Protein AF-A0A952TUM3-F1 (afdb_monomer_lite)

pLDDT: mean 83.4, std 10.29, range [55.91, 94.75]

Sequence (62 aa):
MLNVIELKVKKSYQLLFEQDFNVRKGINDLILNLNEFKTGMYLIRYSSGGSYQSVDKLIIVK

Radius of gyration: 12.36 Å; chains: 1; bounding box: 31×20×33 Å

Secondary structure (DSSP, 8-state):
-EEEEEEEETTT--EEEEEEEE--TT--------TTSPSEEEEEEEEETTTEEEEEEEEEE-

Foldseek 3Di:
DKKKKWKAAPPPRDTDDIDIDDDDPPPPDDDDDCPPPDFHKMWMWIGDDDDDDIDIDIDTDD

Structure (mmCIF, N/CA/C/O backbone):
data_AF-A0A952TUM3-F1
#
_entry.id   AF-A0A952TUM3-F1
#
loop_
_atom_site.group_PDB
_atom_site.id
_atom_site.type_symbol
_atom_site.label_atom_id
_atom_site.label_alt_id
_atom_site.label_comp_id
_atom_site.label_asym_id
_atom_site.label_entity_id
_atom_site.label_seq_id
_atom_site.pdbx_PDB_ins_code
_atom_site.Cartn_x
_atom_site.Cartn_y
_atom_site.Cartn_z
_atom_site.occupancy
_atom_site.B_iso_or_equiv
_atom_site.auth_seq_id
_atom_site.auth_comp_id
_atom_site.auth_asym_id
_atom_site.auth_atom_id
_atom_site.pdbx_PDB_model_num
ATOM 1 N N . MET A 1 1 ? 17.104 -3.002 -10.968 1.00 63.41 1 MET A N 1
ATOM 2 C CA . MET A 1 1 ? 16.736 -1.763 -10.258 1.00 63.41 1 MET A CA 1
ATOM 3 C C . MET A 1 1 ? 15.534 -2.109 -9.408 1.00 63.41 1 MET A C 1
ATOM 5 O O . MET A 1 1 ? 14.520 -2.506 -9.974 1.00 63.41 1 MET A O 1
ATOM 9 N N . LEU A 1 2 ? 15.706 -2.092 -8.086 1.00 71.88 2 LEU A N 1
ATOM 10 C CA . LEU A 1 2 ? 14.706 -2.579 -7.138 1.00 71.88 2 LEU A CA 1
ATOM 11 C C . LEU A 1 2 ? 13.570 -1.555 -7.017 1.00 71.88 2 LEU A C 1
ATOM 13 O O . LEU A 1 2 ? 13.830 -0.356 -6.926 1.00 71.88 2 LEU A O 1
ATOM 17 N N . ASN A 1 3 ? 12.326 -2.017 -7.066 1.00 84.44 3 ASN A N 1
ATOM 18 C CA . ASN A 1 3 ? 11.139 -1.217 -6.774 1.00 84.44 3 ASN A CA 1
ATOM 19 C C . ASN A 1 3 ? 10.492 -1.805 -5.530 1.00 84.44 3 ASN A C 1
ATOM 21 O O . ASN A 1 3 ? 10.594 -3.010 -5.310 1.00 84.44 3 ASN A O 1
ATOM 25 N N . VAL A 1 4 ? 9.832 -0.959 -4.754 1.00 87.12 4 VAL A N 1
ATOM 26 C CA . VAL A 1 4 ? 9.220 -1.349 -3.486 1.00 87.12 4 VAL A CA 1
ATOM 27 C C . VAL A 1 4 ? 7.764 -0.931 -3.507 1.00 87.12 4 VAL A C 1
ATOM 29 O O . VAL A 1 4 ? 7.440 0.184 -3.931 1.00 87.12 4 VAL A O 1
ATOM 32 N N . ILE A 1 5 ? 6.888 -1.814 -3.040 1.00 89.12 5 ILE A N 1
ATOM 33 C CA . ILE A 1 5 ? 5.520 -1.458 -2.681 1.00 89.12 5 ILE A CA 1
ATOM 34 C C . ILE A 1 5 ? 5.295 -1.687 -1.193 1.00 89.12 5 ILE A C 1
ATOM 36 O O . ILE A 1 5 ? 5.675 -2.721 -0.653 1.00 89.12 5 ILE A O 1
ATOM 40 N N . GLU A 1 6 ? 4.669 -0.715 -0.541 1.00 90.75 6 GLU A N 1
ATOM 41 C CA . GLU A 1 6 ? 4.399 -0.731 0.894 1.00 90.75 6 GLU A CA 1
ATOM 42 C C . GLU A 1 6 ? 2.906 -0.500 1.148 1.00 90.75 6 GLU A C 1
ATOM 44 O O . GLU A 1 6 ? 2.297 0.372 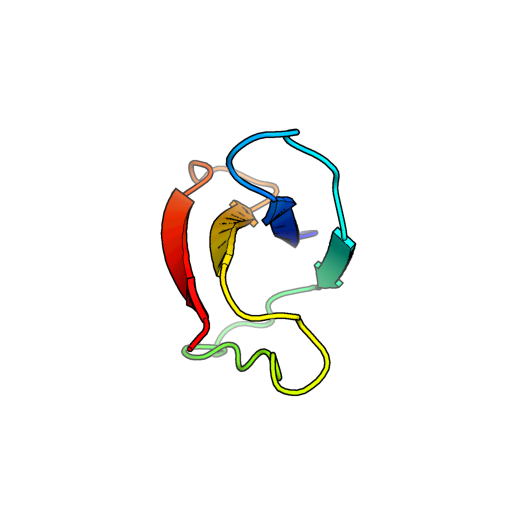0.524 1.00 90.75 6 GLU A O 1
ATOM 49 N N . LEU A 1 7 ? 2.328 -1.217 2.115 1.00 91.62 7 LEU A N 1
ATOM 50 C CA . LEU A 1 7 ? 0.980 -0.975 2.632 1.00 91.62 7 LEU A CA 1
ATOM 51 C C . LEU A 1 7 ? 1.036 -0.688 4.134 1.00 91.62 7 LEU A C 1
ATOM 53 O O . LEU A 1 7 ? 1.554 -1.487 4.918 1.00 91.62 7 LEU A O 1
ATOM 57 N N . LYS A 1 8 ? 0.464 0.446 4.544 1.00 92.69 8 LYS A N 1
ATOM 58 C CA . LYS A 1 8 ? 0.455 0.932 5.930 1.00 92.69 8 LYS A CA 1
ATOM 59 C C . LYS A 1 8 ? -0.961 1.265 6.390 1.00 92.69 8 LYS A C 1
ATOM 61 O O . LYS A 1 8 ? -1.773 1.773 5.618 1.00 92.69 8 LYS A O 1
ATOM 66 N N . VAL A 1 9 ? -1.267 1.052 7.668 1.00 90.69 9 VAL A N 1
ATOM 67 C CA . VAL A 1 9 ? -2.515 1.554 8.276 1.00 90.69 9 VAL A CA 1
ATOM 68 C C . VAL A 1 9 ? -2.426 3.073 8.412 1.00 90.69 9 VAL A C 1
ATOM 70 O O . VAL A 1 9 ? -1.487 3.575 9.021 1.00 90.69 9 VAL A O 1
ATOM 73 N N . LYS A 1 10 ? -3.411 3.837 7.919 1.00 89.12 10 LYS A N 1
ATOM 74 C CA . LYS A 1 10 ? -3.313 5.312 7.898 1.00 89.12 10 LYS A CA 1
ATOM 75 C C . LYS A 1 10 ? -3.149 5.949 9.284 1.00 89.12 10 LYS A C 1
ATOM 77 O O . LYS A 1 10 ? -2.441 6.937 9.415 1.00 89.12 10 LYS A O 1
ATOM 82 N N . LYS A 1 11 ? -3.846 5.431 10.303 1.00 87.00 11 LYS A N 1
ATOM 83 C CA . LYS A 1 11 ? -3.859 6.038 11.647 1.00 87.00 11 LYS A CA 1
ATOM 84 C C . LYS A 1 11 ? -2.589 5.747 12.445 1.00 87.00 11 LYS A C 1
ATOM 86 O O . LYS A 1 11 ? -2.097 6.634 13.126 1.00 87.00 11 LYS A O 1
ATOM 91 N N . SER A 1 12 ? -2.095 4.512 12.386 1.00 90.31 12 SER A N 1
ATOM 92 C CA . SER A 1 12 ? -0.929 4.078 13.164 1.00 90.31 12 SER A CA 1
ATOM 93 C C . SER A 1 12 ? 0.376 4.123 12.375 1.00 90.31 12 SER A C 1
ATOM 95 O O . SER A 1 12 ? 1.433 3.948 12.968 1.00 90.31 12 SER A O 1
ATOM 97 N N . TYR A 1 13 ? 0.313 4.305 11.051 1.00 88.94 13 TYR A N 1
ATOM 98 C CA . TYR A 1 13 ? 1.440 4.147 10.126 1.00 88.94 13 TYR A CA 1
ATOM 99 C C . TYR A 1 13 ? 2.131 2.776 10.211 1.00 88.94 13 TYR A C 1
ATOM 101 O O . TYR A 1 13 ? 3.219 2.595 9.668 1.00 88.94 13 TYR A O 1
ATOM 109 N N . GLN A 1 14 ? 1.485 1.792 10.846 1.00 91.38 14 GLN A N 1
ATOM 110 C CA . GLN A 1 14 ? 2.001 0.436 10.956 1.00 91.38 14 GLN A CA 1
ATOM 111 C C . GLN A 1 14 ? 2.097 -0.186 9.564 1.00 91.38 14 GLN A C 1
ATOM 113 O O . GLN A 1 14 ? 1.088 -0.278 8.860 1.00 91.38 14 GLN A O 1
ATOM 118 N N . LEU A 1 15 ? 3.304 -0.613 9.194 1.00 91.50 15 LEU A N 1
ATOM 119 C CA . LEU A 1 15 ? 3.569 -1.380 7.984 1.00 91.50 15 LEU A CA 1
ATOM 120 C C . LEU A 1 15 ? 2.955 -2.772 8.128 1.00 91.50 15 LEU A C 1
ATOM 122 O O . LEU A 1 15 ? 3.218 -3.471 9.104 1.00 91.50 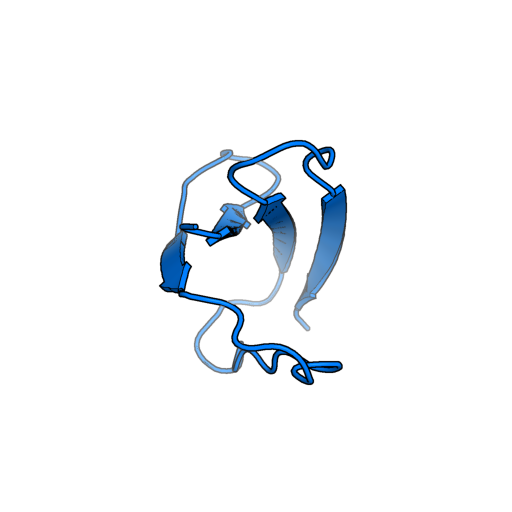15 LEU A O 1
ATOM 126 N N . LEU A 1 16 ? 2.115 -3.143 7.169 1.00 89.81 16 LEU A N 1
ATOM 127 C CA . LEU A 1 16 ? 1.481 -4.458 7.117 1.00 89.81 16 LEU A CA 1
ATOM 128 C C . LEU A 1 16 ? 2.060 -5.338 6.014 1.00 89.81 16 LEU A C 1
ATOM 130 O O . LEU A 1 16 ? 2.018 -6.558 6.123 1.00 89.81 16 LEU A O 1
ATOM 134 N N . PHE A 1 17 ? 2.568 -4.724 4.949 1.00 88.88 17 PHE A N 1
ATOM 135 C CA . PHE A 1 17 ? 3.097 -5.427 3.792 1.00 88.88 17 PHE A CA 1
ATOM 136 C C . PHE A 1 17 ? 4.180 -4.580 3.130 1.00 88.88 17 PHE A C 1
ATOM 138 O O . PHE A 1 17 ? 3.985 -3.380 2.933 1.00 88.88 17 PHE A O 1
ATOM 145 N N . GLU A 1 18 ? 5.288 -5.218 2.776 1.00 90.88 18 GLU A N 1
ATOM 146 C CA . GLU A 1 18 ? 6.364 -4.656 1.969 1.00 90.88 18 GLU A CA 1
ATOM 147 C C . GLU A 1 18 ? 6.830 -5.733 0.995 1.00 90.88 18 GLU A C 1
ATOM 149 O O . GLU A 1 18 ? 7.038 -6.884 1.386 1.00 90.88 18 GLU A O 1
ATOM 154 N N . GLN A 1 19 ? 6.943 -5.375 -0.279 1.00 87.25 19 GLN A N 1
ATOM 155 C CA . GLN A 1 19 ? 7.432 -6.288 -1.297 1.00 87.25 19 GLN A CA 1
ATOM 156 C C . GLN A 1 19 ? 8.370 -5.569 -2.253 1.00 87.25 19 GLN A C 1
ATOM 158 O O . GLN A 1 19 ? 7.993 -4.604 -2.924 1.00 87.25 19 GLN A O 1
ATOM 163 N N . ASP A 1 20 ? 9.571 -6.123 -2.356 1.00 87.25 20 ASP A N 1
ATOM 164 C CA . ASP A 1 20 ? 10.548 -5.753 -3.359 1.00 87.25 20 ASP A CA 1
ATOM 165 C C . ASP A 1 20 ? 10.293 -6.499 -4.667 1.00 87.25 20 ASP A C 1
ATOM 167 O O . ASP A 1 20 ? 10.065 -7.712 -4.692 1.00 87.25 20 ASP A O 1
ATOM 171 N N . PHE A 1 21 ? 10.387 -5.791 -5.786 1.00 82.31 21 PHE A N 1
ATOM 172 C CA . PHE A 1 21 ? 10.261 -6.394 -7.103 1.00 82.31 21 PHE A CA 1
ATOM 173 C C . PHE A 1 21 ? 11.098 -5.680 -8.160 1.00 82.31 21 PHE A C 1
ATOM 175 O O . PHE A 1 21 ? 11.326 -4.468 -8.154 1.00 82.31 21 PHE A O 1
ATOM 182 N N . ASN A 1 22 ? 11.548 -6.464 -9.135 1.00 80.50 22 ASN A N 1
ATOM 183 C CA . ASN A 1 22 ? 12.182 -5.933 -10.330 1.00 80.50 22 ASN A CA 1
ATOM 184 C C . ASN A 1 22 ? 11.119 -5.750 -11.412 1.00 80.50 22 ASN A C 1
ATOM 186 O O . ASN A 1 22 ? 10.619 -6.730 -11.967 1.00 80.50 22 ASN A O 1
ATOM 190 N N . VAL A 1 23 ? 10.815 -4.500 -11.757 1.00 71.00 23 VAL A N 1
ATOM 191 C CA . VAL A 1 23 ? 10.018 -4.204 -12.947 1.00 71.00 23 VAL A CA 1
ATOM 192 C C . VAL A 1 23 ? 10.881 -4.500 -14.171 1.00 71.00 23 VAL A C 1
ATOM 194 O O . VAL A 1 23 ? 11.799 -3.748 -14.505 1.00 71.00 23 VAL A O 1
ATOM 197 N N . ARG A 1 24 ? 10.615 -5.623 -14.844 1.00 67.12 24 ARG A N 1
ATOM 198 C CA . ARG A 1 24 ? 11.063 -5.804 -16.232 1.00 67.12 24 ARG A CA 1
ATOM 199 C C . ARG A 1 24 ? 10.180 -4.907 -17.106 1.00 67.12 24 ARG A C 1
ATOM 201 O O . ARG A 1 24 ? 9.005 -4.729 -16.791 1.00 67.12 24 ARG A O 1
ATOM 208 N N . LYS A 1 25 ? 10.732 -4.319 -18.177 1.00 62.50 25 LYS A N 1
ATOM 209 C CA . LYS A 1 25 ? 9.957 -3.504 -19.136 1.00 62.50 25 LYS A CA 1
ATOM 210 C C . LYS A 1 25 ? 8.642 -4.224 -19.488 1.00 62.50 25 LYS A C 1
ATOM 212 O O . LYS A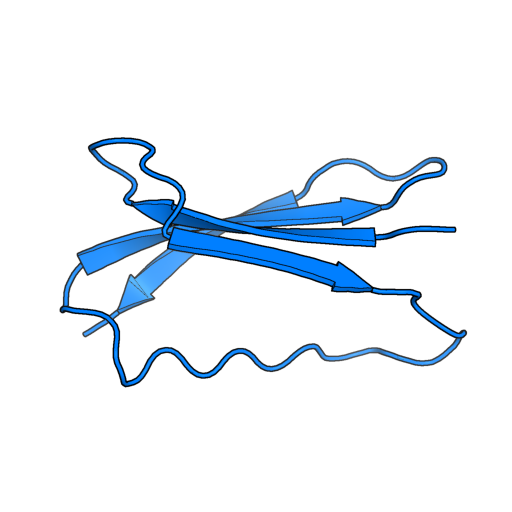 1 25 ? 8.703 -5.361 -19.944 1.00 62.50 25 LYS A O 1
ATOM 217 N N . GLY A 1 26 ? 7.496 -3.567 -19.278 1.00 60.12 26 GLY A N 1
ATOM 218 C CA . GLY A 1 26 ? 6.174 -4.063 -19.694 1.00 60.12 26 GLY A CA 1
ATOM 219 C C . GLY A 1 26 ? 5.169 -4.408 -18.585 1.00 60.12 26 GLY A C 1
ATOM 220 O O . GLY A 1 26 ? 4.060 -4.813 -18.918 1.00 60.12 26 GLY A O 1
ATOM 221 N N . ILE A 1 27 ? 5.497 -4.251 -17.296 1.00 65.94 27 ILE A N 1
ATOM 222 C CA . ILE A 1 27 ? 4.477 -4.346 -16.234 1.00 65.94 27 ILE A CA 1
ATOM 223 C C . ILE A 1 27 ? 3.711 -3.023 -16.183 1.00 65.94 27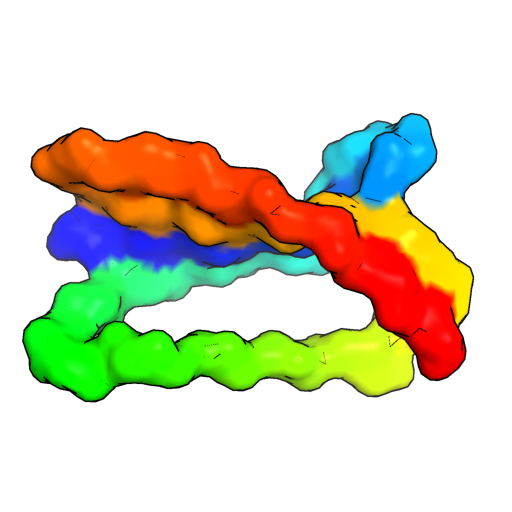 ILE A C 1
ATOM 225 O O . ILE A 1 27 ? 4.251 -2.018 -15.724 1.00 65.94 27 ILE A O 1
ATOM 229 N N . ASN A 1 28 ? 2.473 -3.034 -16.672 1.00 66.75 28 ASN A N 1
ATOM 230 C CA . ASN A 1 28 ? 1.572 -1.881 -16.604 1.00 66.75 28 ASN A CA 1
ATOM 231 C C . ASN A 1 28 ? 0.693 -1.914 -15.348 1.00 66.75 28 ASN A C 1
ATOM 233 O O . ASN A 1 28 ? 0.378 -0.858 -14.807 1.00 66.75 28 ASN A O 1
ATOM 237 N N . ASP A 1 29 ? 0.371 -3.115 -14.856 1.00 75.88 29 ASP A N 1
ATOM 238 C CA . ASP A 1 29 ? -0.542 -3.321 -13.735 1.00 75.88 29 ASP A CA 1
ATOM 239 C C . ASP A 1 29 ? 0.098 -4.194 -12.649 1.00 75.88 29 ASP A C 1
ATOM 241 O O . ASP A 1 29 ? 0.729 -5.216 -12.935 1.00 75.88 29 ASP A O 1
ATOM 245 N N . LEU A 1 30 ? -0.099 -3.800 -11.390 1.00 76.31 30 LEU A N 1
ATOM 246 C CA . LEU A 1 30 ? 0.257 -4.578 -10.206 1.00 76.31 30 LEU A CA 1
ATOM 247 C C . LEU A 1 30 ? -1.013 -4.834 -9.396 1.00 76.31 30 LEU A C 1
ATOM 249 O O . LEU A 1 30 ? -1.700 -3.896 -8.993 1.00 76.31 30 LEU A O 1
ATOM 253 N N . ILE A 1 31 ? -1.316 -6.107 -9.156 1.00 81.69 31 ILE A N 1
ATOM 254 C CA . ILE A 1 31 ? -2.515 -6.525 -8.430 1.00 8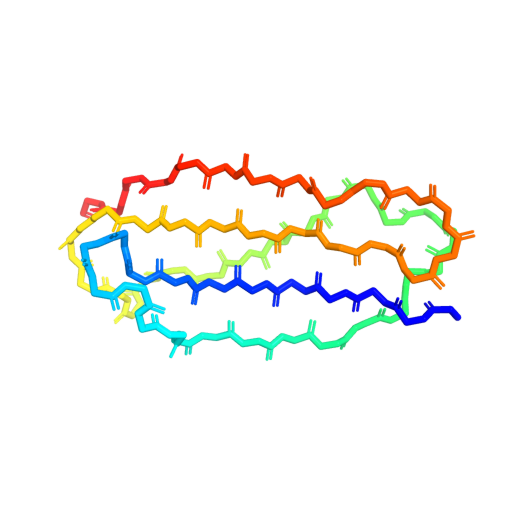1.69 31 ILE A CA 1
ATOM 255 C C . ILE A 1 31 ? -2.110 -6.947 -7.021 1.00 81.69 31 ILE A C 1
ATOM 257 O O . ILE A 1 31 ? -1.268 -7.825 -6.847 1.00 81.69 31 ILE A O 1
ATOM 261 N N . LEU A 1 32 ? -2.750 -6.345 -6.021 1.00 81.12 32 LEU A N 1
ATOM 262 C CA . LEU A 1 32 ? -2.630 -6.732 -4.620 1.00 81.12 32 LEU A CA 1
ATOM 263 C C . LEU A 1 32 ? -3.969 -7.273 -4.137 1.00 81.12 32 LEU A C 1
ATOM 265 O O . LEU A 1 32 ? -4.999 -6.612 -4.271 1.00 81.12 32 LEU A O 1
ATOM 269 N N . ASN A 1 33 ? -3.951 -8.470 -3.559 1.00 85.19 33 ASN A N 1
ATOM 270 C CA . ASN A 1 33 ? -5.126 -9.037 -2.915 1.00 85.19 33 ASN A CA 1
ATOM 271 C C . ASN A 1 33 ? -5.229 -8.494 -1.484 1.00 85.19 33 ASN A C 1
ATOM 273 O O . ASN A 1 33 ? -4.321 -8.697 -0.681 1.00 85.19 33 ASN A O 1
ATOM 277 N N . LEU A 1 34 ? -6.329 -7.801 -1.179 1.00 85.44 34 LEU A N 1
ATOM 278 C CA . LEU A 1 34 ? -6.572 -7.187 0.128 1.00 85.44 34 LEU A CA 1
ATOM 279 C C . LEU A 1 34 ? -7.675 -7.893 0.937 1.00 85.44 34 LEU A C 1
ATOM 281 O O . LEU A 1 34 ? -8.112 -7.358 1.951 1.00 85.44 34 LEU A O 1
ATOM 285 N N . ASN A 1 35 ? -8.124 -9.083 0.523 1.00 87.12 35 ASN A N 1
ATOM 286 C CA . ASN A 1 35 ? -9.268 -9.768 1.143 1.00 87.12 35 ASN A CA 1
ATOM 287 C C . ASN A 1 35 ? -9.042 -10.158 2.613 1.00 87.12 35 ASN A C 1
ATOM 289 O O . ASN A 1 35 ? -10.000 -10.314 3.362 1.00 87.12 35 ASN A O 1
ATOM 293 N N . GLU A 1 36 ? -7.788 -10.321 3.033 1.00 86.25 36 GLU A N 1
ATOM 294 C CA . GLU A 1 36 ? -7.433 -10.675 4.414 1.00 86.25 36 GLU A CA 1
ATOM 295 C C . GLU A 1 36 ? -7.322 -9.446 5.336 1.00 86.25 36 GLU A C 1
ATOM 297 O O . GLU A 1 36 ? -7.183 -9.578 6.554 1.00 86.25 36 GLU A O 1
ATOM 302 N N . PHE A 1 37 ? -7.397 -8.233 4.779 1.00 87.38 37 PHE A N 1
ATOM 303 C CA . PHE A 1 37 ? -7.297 -6.998 5.546 1.00 87.38 37 PHE A CA 1
ATOM 304 C C . PHE A 1 37 ? -8.663 -6.597 6.101 1.00 87.38 37 PHE A C 1
ATOM 306 O O . PHE A 1 37 ? -9.680 -6.622 5.413 1.00 87.38 37 PHE A O 1
ATOM 313 N N . LYS A 1 38 ? -8.682 -6.163 7.365 1.00 91.00 38 LYS A N 1
ATOM 314 C CA . LYS A 1 38 ? -9.896 -5.639 8.006 1.00 91.00 38 LYS A CA 1
ATOM 315 C C . LYS A 1 38 ? -10.380 -4.372 7.289 1.00 91.00 38 LYS A C 1
ATOM 317 O O . LYS A 1 38 ? -9.562 -3.593 6.796 1.00 91.00 38 LYS A O 1
ATOM 322 N N . THR A 1 39 ? -11.685 -4.106 7.324 1.00 92.44 39 THR A N 1
ATOM 323 C CA . THR A 1 39 ? -12.270 -2.828 6.886 1.00 92.44 39 THR A CA 1
ATOM 324 C C . THR A 1 39 ? -11.503 -1.653 7.504 1.00 92.44 39 THR A C 1
ATOM 326 O O . THR A 1 39 ? -11.283 -1.608 8.719 1.00 92.44 39 THR A O 1
ATOM 329 N N . GLY A 1 40 ? -11.072 -0.692 6.686 1.00 92.50 40 GLY A N 1
ATOM 330 C CA . GLY A 1 40 ? -10.248 0.409 7.175 1.00 92.50 40 GLY A CA 1
ATOM 331 C C . GLY A 1 40 ? -9.641 1.299 6.097 1.00 92.50 40 GLY A C 1
ATOM 332 O O . GLY A 1 40 ? -9.851 1.119 4.899 1.00 92.50 40 GLY A O 1
ATOM 333 N N . MET A 1 41 ? -8.875 2.292 6.556 1.00 94.75 41 MET A N 1
ATOM 334 C CA . MET A 1 41 ? -8.129 3.218 5.703 1.00 94.75 41 MET A CA 1
ATOM 335 C C . MET A 1 41 ? -6.650 2.844 5.679 1.00 94.75 41 MET A C 1
ATOM 337 O O . MET A 1 41 ? -5.993 2.816 6.726 1.00 94.75 41 MET A O 1
ATOM 341 N N . TYR A 1 42 ? -6.121 2.658 4.477 1.00 94.38 42 TYR A N 1
ATOM 342 C CA . TYR A 1 42 ? -4.752 2.224 4.244 1.00 94.38 42 TYR A CA 1
ATOM 343 C C . TYR A 1 42 ? -4.035 3.184 3.305 1.00 94.38 42 TYR A C 1
ATOM 345 O O . TYR A 1 42 ? -4.632 3.753 2.393 1.00 94.38 42 TYR A O 1
ATOM 353 N N . LEU A 1 43 ? -2.745 3.372 3.538 1.00 94.06 43 LEU A N 1
ATOM 354 C CA . LEU A 1 43 ? -1.849 4.076 2.637 1.00 94.06 43 LEU A CA 1
ATOM 355 C C . LEU A 1 43 ? -1.053 3.038 1.866 1.00 94.06 43 LEU A C 1
ATOM 357 O O . LEU A 1 43 ? -0.425 2.176 2.478 1.00 94.06 43 LEU A O 1
ATOM 361 N N . ILE A 1 44 ? -1.083 3.136 0.543 1.00 92.81 44 ILE A N 1
ATOM 362 C CA . ILE A 1 44 ? -0.205 2.371 -0.329 1.00 92.81 44 ILE A CA 1
ATOM 363 C C . ILE A 1 44 ? 0.854 3.303 -0.908 1.00 92.81 44 ILE A C 1
ATOM 365 O O . ILE A 1 44 ? 0.523 4.400 -1.366 1.00 92.81 44 ILE A O 1
ATOM 369 N N . ARG A 1 45 ? 2.112 2.870 -0.879 1.00 91.19 45 ARG A N 1
ATOM 370 C CA . ARG A 1 45 ? 3.243 3.587 -1.465 1.00 91.19 45 ARG A CA 1
ATOM 371 C C . ARG A 1 45 ? 3.915 2.717 -2.507 1.00 91.19 45 ARG A C 1
ATOM 373 O O . ARG A 1 45 ? 4.234 1.570 -2.223 1.00 91.19 45 ARG A O 1
ATOM 380 N N . TYR A 1 46 ? 4.192 3.286 -3.672 1.00 89.31 46 TYR A N 1
ATOM 381 C CA . TYR A 1 46 ? 5.083 2.692 -4.666 1.00 89.31 46 TYR A CA 1
ATOM 382 C C . TYR A 1 46 ? 6.339 3.552 -4.815 1.00 89.31 46 TYR A C 1
ATOM 384 O O . TYR A 1 46 ? 6.215 4.759 -5.017 1.00 89.31 46 TYR A O 1
ATOM 392 N N . SER A 1 47 ? 7.524 2.942 -4.739 1.00 87.38 47 SER A N 1
ATOM 393 C CA . SER A 1 47 ? 8.827 3.615 -4.849 1.00 87.38 47 SER A CA 1
ATOM 394 C C . SER A 1 47 ? 9.701 2.939 -5.911 1.00 87.38 47 SER A C 1
ATOM 396 O O . SER A 1 47 ? 9.896 1.724 -5.865 1.00 87.38 47 SER A O 1
ATOM 398 N N . SER A 1 48 ? 10.267 3.712 -6.848 1.00 84.50 48 SER A N 1
ATOM 399 C CA . SER A 1 48 ? 11.143 3.187 -7.909 1.00 84.50 48 SER A CA 1
ATOM 400 C C . SER A 1 48 ? 12.607 3.580 -7.697 1.00 84.50 48 SER A C 1
ATOM 402 O O . SER A 1 48 ? 12.956 4.762 -7.685 1.00 84.50 48 SER A O 1
ATOM 404 N N . GLY A 1 49 ? 13.486 2.583 -7.555 1.00 70.94 49 GLY A N 1
ATOM 405 C CA . GLY A 1 49 ? 14.865 2.735 -7.073 1.00 70.94 49 GLY A CA 1
ATOM 406 C C . GLY A 1 49 ? 15.890 3.344 -8.035 1.00 70.94 49 GLY A C 1
ATOM 407 O O . GLY A 1 49 ? 17.028 2.888 -8.056 1.00 70.94 49 GLY A O 1
ATOM 408 N N . GLY A 1 50 ? 15.542 4.346 -8.845 1.00 64.19 50 GLY A N 1
ATOM 409 C CA . GLY A 1 50 ? 16.542 4.948 -9.741 1.00 64.19 50 GLY A CA 1
ATOM 410 C C . GLY A 1 50 ? 16.182 6.217 -10.497 1.00 64.19 50 GLY A C 1
ATOM 411 O O . GLY A 1 50 ? 16.964 6.602 -11.358 1.00 64.19 50 GLY A O 1
ATOM 412 N N . SER A 1 51 ? 15.057 6.874 -10.195 1.00 63.44 51 SER A N 1
ATOM 413 C CA . SER A 1 51 ? 14.856 8.326 -10.441 1.00 63.44 51 SER A CA 1
ATOM 414 C C . SER A 1 51 ? 13.428 8.819 -10.180 1.00 63.44 51 SER A C 1
ATOM 416 O O . SER A 1 51 ? 13.202 10.023 -10.246 1.00 63.44 51 SER A O 1
ATOM 418 N N . TYR A 1 52 ? 12.457 7.957 -9.864 1.00 55.91 52 TYR A N 1
ATOM 419 C CA . TYR A 1 52 ? 11.052 8.365 -9.853 1.00 55.91 52 TYR A CA 1
ATOM 420 C C . TYR A 1 52 ? 10.407 8.250 -8.471 1.00 55.91 52 TYR A C 1
ATOM 422 O O . TYR A 1 52 ? 10.358 7.184 -7.860 1.00 55.91 52 TYR A O 1
ATOM 430 N N . GLN A 1 53 ? 9.959 9.427 -8.031 1.00 65.12 53 GLN A N 1
ATOM 431 C CA . GLN A 1 53 ? 9.123 9.775 -6.887 1.00 65.12 53 GLN A CA 1
ATOM 432 C C . GLN A 1 53 ? 8.305 8.619 -6.306 1.00 65.12 53 GLN A C 1
ATOM 434 O O . GLN A 1 53 ? 7.631 7.885 -7.027 1.00 65.12 53 GLN A O 1
ATOM 439 N N . SER A 1 54 ? 8.295 8.533 -4.976 1.00 81.81 54 SER A N 1
ATOM 440 C CA . SER A 1 54 ? 7.312 7.716 -4.275 1.00 81.81 54 SER A CA 1
ATOM 441 C C . SER A 1 54 ? 5.908 8.258 -4.534 1.00 81.81 54 SER A C 1
ATOM 443 O O . SER A 1 54 ? 5.654 9.450 -4.354 1.00 81.81 54 SER A O 1
ATOM 445 N N . VAL A 1 55 ? 4.992 7.383 -4.940 1.00 86.00 55 VAL A N 1
ATOM 446 C CA . VAL A 1 55 ? 3.579 7.724 -5.120 1.00 86.00 55 VAL A CA 1
ATOM 447 C C . VAL A 1 55 ? 2.786 7.135 -3.968 1.00 86.00 55 VAL A C 1
ATOM 449 O O . VAL A 1 55 ? 2.694 5.915 -3.842 1.00 86.00 55 VAL A O 1
ATOM 452 N N 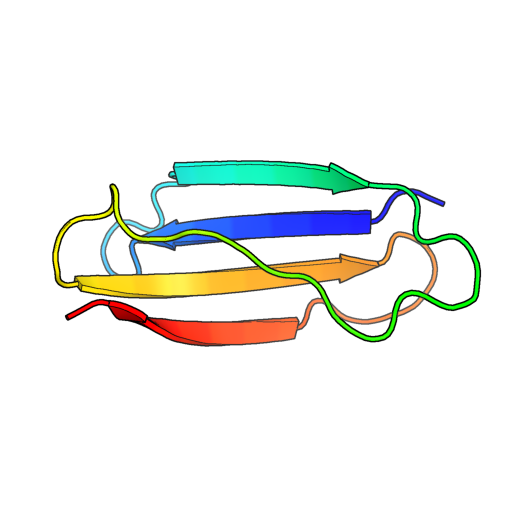. ASP A 1 56 ? 2.184 8.009 -3.165 1.00 89.56 56 ASP A N 1
ATOM 453 C CA . ASP A 1 56 ? 1.255 7.629 -2.104 1.00 89.56 56 ASP A CA 1
ATOM 454 C C . ASP A 1 56 ? -0.192 7.680 -2.615 1.00 89.56 56 ASP A C 1
ATOM 456 O O . ASP A 1 56 ? -0.633 8.671 -3.209 1.00 89.56 56 ASP A O 1
ATOM 460 N N . LYS A 1 57 ? -0.966 6.622 -2.360 1.00 90.50 57 LYS A N 1
ATOM 461 C CA . LYS A 1 57 ? -2.417 6.588 -2.588 1.00 90.50 57 LYS A CA 1
ATOM 462 C C . LYS A 1 57 ? -3.144 6.150 -1.321 1.00 90.50 57 LYS A C 1
ATOM 464 O O . LYS A 1 57 ? -2.673 5.309 -0.560 1.00 90.50 57 LYS A O 1
ATOM 469 N N . LEU A 1 58 ? -4.320 6.734 -1.102 1.00 92.75 58 LEU A N 1
ATOM 470 C CA . LEU A 1 58 ? -5.239 6.319 -0.049 1.00 92.75 58 LEU A CA 1
ATOM 471 C C . LEU A 1 58 ? -6.201 5.269 -0.601 1.00 92.75 58 LEU A C 1
ATOM 473 O O . LEU A 1 58 ? -6.851 5.509 -1.616 1.00 92.75 58 LEU A O 1
ATOM 477 N N . ILE A 1 59 ? -6.332 4.153 0.107 1.00 92.06 59 ILE A N 1
ATOM 478 C CA . ILE A 1 59 ? -7.284 3.088 -0.204 1.00 92.06 59 ILE A CA 1
ATOM 479 C C . ILE A 1 59 ? -8.225 2.904 0.989 1.00 92.06 59 ILE A C 1
ATOM 481 O O . ILE A 1 59 ? -7.817 3.007 2.150 1.00 92.06 59 ILE A O 1
ATOM 485 N N . ILE A 1 60 ? -9.498 2.642 0.695 1.00 90.81 60 ILE A N 1
ATOM 486 C CA . ILE A 1 60 ? -10.509 2.263 1.682 1.00 90.81 60 ILE A CA 1
ATOM 487 C C . ILE A 1 60 ? -10.904 0.818 1.384 1.00 90.81 60 ILE A C 1
ATOM 489 O O . ILE A 1 60 ? -11.528 0.557 0.357 1.00 90.81 60 ILE A O 1
ATOM 493 N N . VAL A 1 61 ? -10.531 -0.101 2.273 1.00 89.19 61 VAL A N 1
ATOM 494 C CA . VAL A 1 61 ? -10.997 -1.494 2.231 1.00 89.19 61 VAL A CA 1
ATOM 495 C C . VAL A 1 61 ? -12.335 -1.539 2.962 1.00 89.19 61 VAL A C 1
ATOM 497 O O . VAL A 1 61 ? -12.434 -1.021 4.081 1.00 89.19 61 VAL A O 1
ATOM 500 N N . LYS A 1 62 ? -13.361 -2.089 2.307 1.00 87.81 62 LYS A N 1
ATOM 501 C CA . LYS A 1 62 ? -14.712 -2.241 2.854 1.00 87.81 62 LYS A CA 1
ATOM 502 C C . LYS A 1 62 ? -14.939 -3.680 3.268 1.00 87.81 62 LYS A C 1
ATOM 504 O O . LYS A 1 62 ? -14.681 -4.552 2.417 1.00 87.81 62 LYS A O 1
#